Protein AF-A0A920M189-F1 (afdb_monomer_lite)

Sequence (69 aa):
MLAYSSGNHAQGVAMAAQIFNTSATIVMPSDAPKVKVLGTKAYSPNIIFYDRFNESRRRNWQKIANEKI

Secondary structure (DSSP, 8-state):
-EEE-SSHHHHHHHHHHHHTT---EEEEETTS-HHHHHHHHHH-S-EEEE-TTTS-HHHHHHHHHHHH-

Radius of gyration: 11.39 Å; chains: 1; bounding box: 27×24×24 Å

Structure (mmCIF, N/CA/C/O backbone):
data_AF-A0A920M189-F1
#
_entry.id   AF-A0A920M189-F1
#
loop_
_atom_site.group_PDB
_atom_site.id
_atom_site.type_symbol
_atom_site.label_atom_id
_atom_site.label_alt_id
_atom_site.label_comp_id
_atom_site.label_asym_id
_atom_site.label_entity_id
_atom_site.label_seq_id
_atom_site.pdbx_PDB_ins_code
_atom_site.Cartn_x
_atom_site.Cartn_y
_atom_site.Cartn_z
_atom_site.occupancy
_atom_site.B_iso_or_equiv
_atom_site.auth_seq_id
_atom_site.auth_comp_id
_atom_site.auth_asym_id
_atom_site.auth_atom_id
_atom_site.pdbx_PDB_model_num
ATOM 1 N N . MET A 1 1 ? -1.844 4.504 11.035 1.00 77.19 1 MET A N 1
ATOM 2 C CA . MET A 1 1 ? -0.783 3.510 10.726 1.00 77.19 1 MET A CA 1
ATOM 3 C C . MET A 1 1 ? -0.146 3.824 9.377 1.00 77.19 1 MET A C 1
ATOM 5 O O . MET A 1 1 ? -0.840 4.326 8.499 1.00 77.19 1 MET A O 1
ATOM 9 N N . LEU A 1 2 ? 1.146 3.537 9.205 1.00 84.50 2 LEU A N 1
ATOM 10 C CA . LEU A 1 2 ? 1.872 3.700 7.940 1.00 84.50 2 LEU A CA 1
ATOM 11 C C . LEU A 1 2 ? 2.470 2.344 7.542 1.00 84.50 2 LEU A C 1
ATOM 13 O O . LEU A 1 2 ? 3.076 1.683 8.382 1.00 84.50 2 LEU A O 1
ATOM 17 N N . ALA A 1 3 ? 2.302 1.918 6.290 1.00 89.06 3 ALA A N 1
ATOM 18 C CA . ALA A 1 3 ? 2.893 0.681 5.775 1.00 89.06 3 ALA A CA 1
ATOM 19 C C . ALA A 1 3 ? 3.543 0.904 4.413 1.00 89.06 3 ALA A C 1
ATOM 21 O O . ALA A 1 3 ? 3.034 1.650 3.585 1.00 89.06 3 ALA A O 1
ATOM 22 N N . TYR A 1 4 ? 4.665 0.226 4.173 1.00 87.69 4 TYR A N 1
ATOM 23 C CA . TYR A 1 4 ? 5.419 0.319 2.927 1.00 87.69 4 TYR A CA 1
ATOM 24 C C . TYR A 1 4 ? 5.524 -1.066 2.299 1.00 87.69 4 TYR A C 1
ATOM 26 O O . TYR A 1 4 ? 6.311 -1.903 2.751 1.00 87.69 4 TYR A O 1
ATOM 34 N N . SER A 1 5 ? 4.701 -1.331 1.288 1.00 87.38 5 SER A N 1
ATOM 35 C CA . SER A 1 5 ? 4.606 -2.645 0.658 1.00 87.38 5 SER A CA 1
ATOM 36 C C . SER A 1 5 ? 4.027 -2.543 -0.747 1.00 87.38 5 SER A C 1
ATOM 38 O O . SER A 1 5 ? 3.134 -1.750 -1.006 1.00 87.38 5 SER A O 1
ATOM 40 N N . SER A 1 6 ? 4.499 -3.397 -1.650 1.00 82.31 6 SER A N 1
ATOM 41 C CA . SER A 1 6 ? 4.032 -3.477 -3.035 1.00 82.31 6 SER A CA 1
ATOM 42 C C . SER A 1 6 ? 2.910 -4.498 -3.264 1.00 82.31 6 SER A C 1
ATOM 44 O O . SER A 1 6 ? 2.539 -4.747 -4.413 1.00 82.31 6 SER A O 1
ATOM 46 N N . GLY A 1 7 ? 2.375 -5.141 -2.215 1.00 83.12 7 GLY A N 1
ATOM 47 C CA . GLY A 1 7 ? 1.443 -6.253 -2.424 1.00 83.12 7 GLY A CA 1
ATOM 48 C C . GLY A 1 7 ? 0.629 -6.729 -1.228 1.00 83.12 7 GLY A C 1
ATOM 49 O O . GLY A 1 7 ? 0.022 -5.926 -0.537 1.00 83.12 7 GLY A O 1
ATOM 50 N N . ASN A 1 8 ? 0.564 -8.046 -1.008 1.00 88.31 8 ASN A N 1
ATOM 51 C CA . ASN A 1 8 ? -0.403 -8.666 -0.087 1.00 88.31 8 ASN A CA 1
ATOM 52 C C . ASN A 1 8 ? -0.32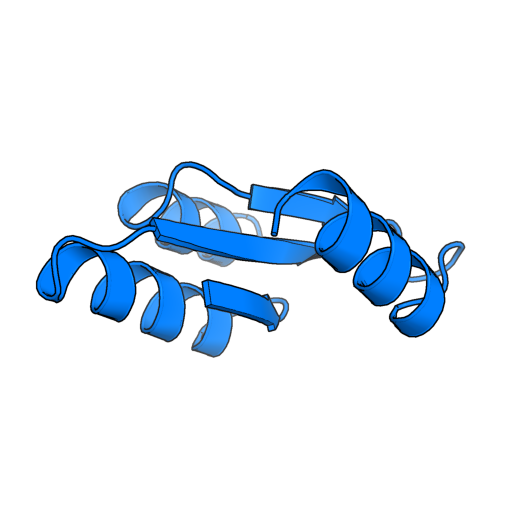1 -8.109 1.343 1.00 88.31 8 ASN A C 1
ATOM 54 O O . ASN A 1 8 ? -1.345 -7.954 1.996 1.00 88.31 8 ASN A O 1
ATOM 58 N N . HIS A 1 9 ? 0.873 -7.734 1.814 1.00 89.94 9 HIS A N 1
ATOM 59 C CA . HIS A 1 9 ? 1.015 -7.050 3.101 1.00 89.94 9 HIS A CA 1
ATOM 60 C C . HIS A 1 9 ? 0.301 -5.685 3.100 1.00 89.94 9 HIS A C 1
ATOM 62 O O . HIS A 1 9 ? -0.400 -5.372 4.054 1.00 89.94 9 HIS A O 1
ATOM 68 N N . ALA A 1 10 ? 0.423 -4.884 2.034 1.00 90.88 10 ALA A N 1
ATOM 69 C CA . ALA A 1 10 ? -0.321 -3.627 1.893 1.00 90.88 10 ALA A CA 1
ATOM 70 C C . ALA A 1 10 ? -1.841 -3.853 1.938 1.00 90.88 10 ALA A C 1
ATOM 72 O O . ALA A 1 10 ? -2.552 -3.083 2.578 1.00 90.88 10 ALA A O 1
ATOM 73 N N . GLN A 1 11 ? -2.337 -4.921 1.309 1.00 91.94 11 GLN A N 1
ATOM 74 C CA . GLN A 1 11 ? -3.753 -5.298 1.379 1.00 91.94 11 GLN A CA 1
ATOM 75 C C . GLN A 1 11 ? -4.166 -5.723 2.791 1.00 91.94 11 GLN A C 1
ATOM 77 O O . GLN A 1 11 ? -5.174 -5.238 3.289 1.00 91.94 11 GLN A O 1
ATOM 82 N N . GLY A 1 12 ? -3.367 -6.557 3.460 1.00 92.69 12 GLY A N 1
ATOM 83 C CA . GLY A 1 12 ? -3.638 -7.004 4.827 1.00 92.69 12 GLY A CA 1
ATOM 84 C C . GLY A 1 12 ? -3.679 -5.852 5.831 1.00 92.69 12 GLY A C 1
ATOM 85 O O . GLY A 1 12 ? -4.601 -5.779 6.636 1.00 92.69 12 GLY A O 1
ATOM 86 N N . VAL A 1 13 ? -2.738 -4.904 5.748 1.00 93.44 13 VAL A N 1
ATOM 87 C CA . VAL A 1 13 ? -2.742 -3.713 6.616 1.00 93.44 13 VAL A CA 1
ATOM 88 C C . VAL A 1 13 ? -3.934 -2.808 6.313 1.00 93.44 13 VAL A C 1
ATOM 90 O O . VAL A 1 13 ? -4.564 -2.313 7.244 1.00 93.44 13 VAL A O 1
ATOM 93 N N . ALA A 1 14 ? -4.265 -2.598 5.037 1.00 93.06 14 ALA A N 1
ATOM 94 C CA . ALA A 1 14 ? -5.423 -1.794 4.656 1.00 93.06 14 ALA A CA 1
ATOM 95 C C . ALA A 1 14 ? -6.738 -2.427 5.147 1.00 93.06 14 ALA A C 1
ATOM 97 O O . ALA A 1 14 ? -7.569 -1.735 5.727 1.00 93.06 14 ALA A O 1
ATOM 98 N N . MET A 1 15 ? -6.889 -3.745 4.993 1.00 93.44 15 MET A N 1
ATOM 99 C CA . MET A 1 15 ? -8.047 -4.497 5.478 1.00 93.44 15 MET A CA 1
ATOM 100 C C . MET A 1 15 ? -8.148 -4.455 7.005 1.00 93.44 15 MET A C 1
ATOM 102 O O . MET A 1 15 ? -9.219 -4.183 7.538 1.00 93.44 15 MET A O 1
ATOM 106 N N . ALA A 1 16 ? -7.038 -4.658 7.720 1.00 93.56 16 ALA A N 1
ATOM 107 C CA . ALA A 1 16 ? -7.018 -4.544 9.175 1.00 93.56 16 ALA A CA 1
ATOM 108 C C . ALA A 1 16 ? -7.427 -3.135 9.628 1.00 93.56 16 ALA A C 1
ATOM 110 O O . ALA A 1 16 ? -8.241 -2.993 10.535 1.00 93.56 16 ALA A O 1
ATOM 111 N N . ALA A 1 17 ? -6.922 -2.092 8.965 1.00 92.31 17 ALA A N 1
ATOM 112 C CA . ALA A 1 17 ? -7.289 -0.718 9.282 1.00 92.31 17 ALA A CA 1
ATOM 113 C C . ALA A 1 17 ? -8.797 -0.475 9.128 1.00 92.31 17 ALA A C 1
ATOM 115 O O . ALA A 1 17 ? -9.412 0.106 10.019 1.00 92.31 17 ALA A O 1
ATOM 116 N N . GLN A 1 18 ? -9.401 -0.993 8.056 1.00 91.38 18 GLN A N 1
ATOM 117 C CA . GLN A 1 18 ? -10.846 -0.928 7.857 1.00 91.38 18 GLN A CA 1
ATOM 118 C C . GLN A 1 18 ? -11.621 -1.688 8.946 1.00 91.38 18 GLN A C 1
ATOM 120 O O . GLN A 1 18 ? -12.564 -1.138 9.508 1.00 91.38 18 GLN A O 1
ATOM 125 N N . ILE A 1 19 ? -11.214 -2.920 9.276 1.00 94.12 19 ILE A N 1
ATOM 126 C CA . ILE A 1 19 ? -11.862 -3.753 10.307 1.00 94.12 19 ILE A CA 1
ATOM 127 C C . ILE A 1 19 ? -11.845 -3.060 11.674 1.00 94.12 19 ILE A C 1
ATOM 129 O O . ILE A 1 19 ? -12.848 -3.065 12.382 1.00 94.12 19 ILE A O 1
ATOM 133 N N . PHE A 1 20 ? -10.723 -2.441 12.038 1.00 93.88 20 PHE A N 1
ATOM 134 C CA . PHE A 1 20 ? -10.560 -1.743 13.316 1.00 93.88 20 PHE A CA 1
ATOM 135 C C . PHE A 1 20 ? -10.982 -0.267 13.270 1.00 93.88 20 PHE A C 1
ATOM 137 O O . PHE A 1 20 ? -10.682 0.481 14.199 1.00 93.88 20 PHE A O 1
ATOM 144 N N . ASN A 1 21 ? -11.662 0.163 12.201 1.00 90.56 21 ASN A N 1
ATOM 145 C CA . ASN A 1 21 ? -12.150 1.527 11.998 1.00 90.56 21 ASN A CA 1
ATOM 146 C C . ASN A 1 21 ? -11.073 2.608 12.230 1.00 90.56 21 ASN A C 1
ATOM 148 O O . ASN A 1 21 ? -11.299 3.633 12.874 1.00 90.56 21 ASN A O 1
ATOM 152 N N . THR A 1 22 ? -9.868 2.356 11.722 1.00 90.31 22 THR A N 1
ATOM 153 C CA . THR A 1 22 ? -8.705 3.240 11.826 1.00 90.31 22 THR A CA 1
ATOM 154 C C . THR A 1 22 ? -8.149 3.577 10.444 1.00 90.31 22 THR A C 1
ATOM 156 O O . THR A 1 22 ? -8.454 2.939 9.438 1.00 90.31 22 THR A O 1
ATOM 159 N N . SER A 1 23 ? -7.297 4.596 10.370 1.00 87.50 23 SER A N 1
ATOM 160 C CA . SER A 1 23 ? -6.665 5.014 9.120 1.00 87.50 23 SER A CA 1
ATOM 161 C C . SER A 1 23 ? -5.311 4.329 8.900 1.00 87.50 23 SER A C 1
ATOM 163 O O . SER A 1 23 ? -4.427 4.355 9.772 1.00 87.50 23 SER A O 1
ATOM 165 N N . ALA A 1 24 ? -5.102 3.796 7.696 1.00 90.31 24 ALA A N 1
ATOM 166 C CA . ALA A 1 24 ? -3.790 3.369 7.219 1.00 90.31 24 ALA A CA 1
ATOM 167 C C . ALA A 1 24 ? -3.385 4.125 5.953 1.00 90.31 24 ALA A C 1
ATOM 169 O O . ALA A 1 24 ? -4.103 4.107 4.955 1.00 90.31 24 ALA A O 1
ATOM 170 N N . THR A 1 25 ? -2.203 4.737 5.990 1.00 91.50 25 THR A N 1
ATOM 171 C CA . THR A 1 25 ? -1.520 5.237 4.797 1.00 91.50 25 THR A CA 1
ATOM 172 C C . THR A 1 25 ? -0.643 4.120 4.248 1.00 91.50 25 THR A C 1
ATOM 174 O O . THR A 1 25 ? 0.202 3.577 4.965 1.00 91.50 25 THR A O 1
ATOM 177 N N . ILE A 1 26 ? -0.840 3.768 2.982 1.00 92.94 26 ILE A N 1
ATOM 178 C CA . ILE A 1 26 ? -0.096 2.703 2.315 1.00 92.94 26 ILE A CA 1
ATOM 179 C C . ILE A 1 26 ? 0.820 3.317 1.265 1.00 92.94 26 ILE A C 1
ATOM 181 O O . ILE A 1 26 ? 0.372 4.032 0.376 1.00 92.94 26 ILE A O 1
ATOM 185 N N . VAL A 1 27 ? 2.108 3.019 1.351 1.00 92.38 27 VAL A N 1
ATOM 186 C CA . VAL A 1 27 ? 3.108 3.463 0.386 1.00 92.38 27 VAL A CA 1
ATOM 187 C C . VAL A 1 27 ? 3.451 2.292 -0.530 1.00 92.38 27 VAL A C 1
ATOM 189 O O . VAL A 1 27 ? 3.984 1.275 -0.076 1.00 92.38 27 VAL A O 1
ATOM 192 N N . MET A 1 28 ? 3.117 2.424 -1.812 1.00 93.50 28 MET A N 1
ATOM 193 C CA . MET A 1 28 ? 3.323 1.402 -2.845 1.00 93.50 28 MET A CA 1
ATOM 194 C C . MET A 1 28 ? 4.223 1.959 -3.949 1.00 93.50 28 MET A C 1
ATOM 196 O O . MET A 1 28 ? 4.139 3.147 -4.240 1.00 93.50 28 MET A O 1
ATOM 200 N N . PRO A 1 29 ? 5.077 1.158 -4.601 1.00 92.75 29 PRO A N 1
ATOM 201 C CA . PRO A 1 29 ? 5.823 1.667 -5.738 1.00 92.75 29 PRO A CA 1
ATOM 202 C C . PRO A 1 29 ? 4.887 1.882 -6.935 1.00 92.75 29 PRO A C 1
ATOM 204 O O . PRO A 1 29 ? 3.891 1.170 -7.091 1.00 92.75 29 PRO A O 1
ATOM 207 N N . SER A 1 30 ? 5.208 2.852 -7.787 1.00 91.44 30 SER A N 1
ATOM 208 C CA . SER A 1 30 ? 4.408 3.201 -8.970 1.00 91.44 30 SER A CA 1
ATOM 209 C C . SER A 1 30 ? 4.306 2.062 -9.994 1.00 91.44 30 SER A C 1
ATOM 211 O O . SER A 1 30 ? 3.350 2.013 -10.763 1.00 91.44 30 SER A O 1
ATOM 213 N N . ASP A 1 31 ? 5.258 1.123 -9.982 1.00 91.88 31 ASP A N 1
ATOM 214 C CA . ASP A 1 31 ? 5.288 -0.077 -10.828 1.00 91.88 31 ASP A CA 1
ATOM 215 C C . ASP A 1 31 ? 4.576 -1.292 -10.197 1.00 91.88 31 ASP A C 1
ATOM 217 O O . ASP A 1 31 ? 4.626 -2.397 -10.743 1.00 91.88 31 ASP A O 1
ATOM 221 N N . ALA A 1 32 ? 3.906 -1.127 -9.047 1.00 91.75 32 ALA A N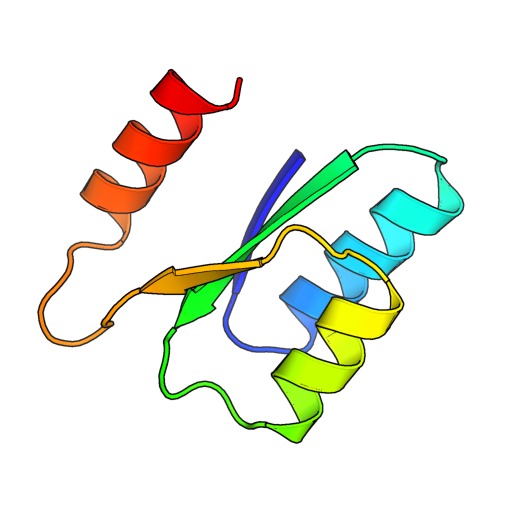 1
ATOM 222 C CA . ALA A 1 32 ? 3.190 -2.221 -8.400 1.00 91.75 32 ALA A CA 1
ATOM 223 C C . ALA A 1 32 ? 2.106 -2.813 -9.330 1.00 91.75 32 ALA A C 1
ATOM 225 O O . ALA A 1 32 ? 1.382 -2.066 -9.997 1.00 91.75 32 ALA A O 1
ATOM 226 N N . PRO A 1 33 ? 1.913 -4.149 -9.344 1.00 92.38 33 PRO A N 1
ATOM 227 C CA . PRO A 1 33 ? 0.891 -4.774 -10.177 1.00 92.38 33 PRO A CA 1
ATOM 228 C C . PRO A 1 33 ? -0.497 -4.173 -9.928 1.00 92.38 33 PRO A C 1
ATOM 230 O O . PRO A 1 33 ? -0.954 -4.114 -8.783 1.00 92.38 33 PRO A O 1
ATOM 233 N N . LYS A 1 34 ? -1.201 -3.785 -11.001 1.00 91.75 34 LYS A N 1
ATOM 234 C CA . LYS A 1 34 ? -2.500 -3.088 -10.921 1.00 91.75 34 LYS A CA 1
ATOM 235 C C . LYS A 1 34 ? -3.519 -3.814 -10.042 1.00 91.75 34 LYS A C 1
ATOM 237 O O . LYS A 1 34 ? -4.188 -3.178 -9.237 1.00 91.75 34 LYS A O 1
ATOM 242 N N . VAL A 1 35 ? -3.591 -5.144 -10.140 1.00 92.50 35 VAL A N 1
ATOM 243 C CA . VAL A 1 35 ? -4.485 -5.972 -9.309 1.00 92.50 35 VAL A CA 1
ATOM 244 C C . VAL A 1 35 ? -4.222 -5.793 -7.811 1.00 92.50 35 VAL A C 1
ATOM 246 O O . VAL A 1 35 ? -5.158 -5.741 -7.016 1.00 92.50 35 VAL A O 1
ATOM 249 N N . LYS A 1 36 ? -2.956 -5.618 -7.414 1.00 91.00 36 LYS A N 1
ATOM 250 C CA . LYS A 1 36 ? -2.588 -5.423 -6.011 1.00 91.00 36 LYS A CA 1
ATOM 251 C C . LYS A 1 36 ? -2.973 -4.031 -5.530 1.00 91.00 36 LYS A C 1
ATOM 253 O O . LYS A 1 36 ? -3.569 -3.919 -4.464 1.00 91.00 36 LYS A O 1
ATOM 258 N N . VAL A 1 37 ? -2.722 -3.009 -6.351 1.00 93.19 37 VAL A N 1
ATOM 259 C CA . VAL A 1 37 ? -3.135 -1.623 -6.086 1.00 93.19 37 VAL A CA 1
ATOM 260 C C . VAL A 1 37 ? -4.649 -1.520 -5.925 1.00 93.19 37 VAL A C 1
ATOM 262 O O . VAL A 1 37 ? -5.117 -0.924 -4.961 1.00 93.19 37 VAL A O 1
ATOM 265 N N . LEU A 1 38 ? -5.417 -2.116 -6.841 1.00 91.81 38 LEU A N 1
ATOM 266 C CA . LEU A 1 38 ? -6.880 -2.104 -6.780 1.00 91.81 38 LEU A CA 1
ATOM 267 C C . LEU A 1 38 ? -7.394 -2.794 -5.514 1.00 91.81 38 LEU A C 1
ATOM 269 O O . LEU A 1 38 ? -8.226 -2.221 -4.815 1.00 91.81 38 LEU A O 1
ATOM 273 N N . GLY A 1 39 ? -6.844 -3.963 -5.169 1.00 91.88 39 GLY A N 1
ATOM 274 C CA . GLY A 1 39 ? -7.198 -4.641 -3.923 1.00 91.88 39 GLY A CA 1
ATOM 275 C C . GLY A 1 39 ? -6.857 -3.814 -2.680 1.00 91.88 39 GLY A C 1
ATOM 276 O O . GLY A 1 39 ? -7.641 -3.775 -1.744 1.00 91.88 39 GLY A O 1
ATOM 277 N N . THR A 1 40 ? -5.741 -3.078 -2.669 1.00 93.19 40 THR A N 1
ATOM 278 C CA . THR A 1 40 ? -5.420 -2.169 -1.557 1.00 93.19 40 THR A CA 1
ATOM 279 C C . THR A 1 40 ? -6.384 -0.979 -1.499 1.00 93.19 40 THR A C 1
ATOM 281 O O . THR A 1 40 ? -6.844 -0.640 -0.410 1.00 93.19 40 THR A O 1
ATOM 284 N N . LYS A 1 41 ? -6.739 -0.378 -2.646 1.00 91.44 41 LYS A N 1
ATOM 285 C CA . LYS A 1 41 ? -7.675 0.763 -2.721 1.00 91.44 41 LYS A CA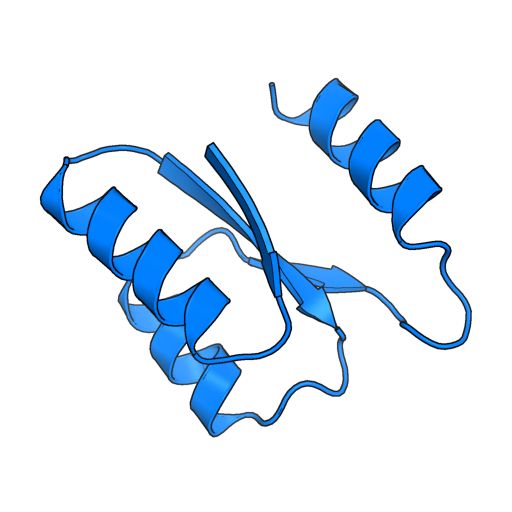 1
ATOM 286 C C . LYS A 1 41 ? -9.075 0.426 -2.219 1.00 91.44 41 LYS A C 1
ATOM 288 O O . LYS A 1 41 ? -9.745 1.309 -1.698 1.00 91.44 41 LYS A O 1
ATOM 293 N N . ALA A 1 42 ? -9.503 -0.828 -2.367 1.00 89.56 42 ALA A N 1
ATOM 294 C CA . ALA A 1 42 ? -10.794 -1.291 -1.864 1.00 89.56 42 ALA A CA 1
ATOM 295 C C . ALA A 1 42 ? -10.905 -1.196 -0.331 1.00 89.56 42 ALA A C 1
ATOM 297 O O . ALA A 1 42 ? -12.005 -1.028 0.187 1.00 89.56 42 ALA A O 1
ATOM 298 N N . TYR A 1 43 ? -9.774 -1.273 0.380 1.00 87.69 43 TYR A N 1
ATOM 299 C CA . TYR A 1 43 ? -9.723 -1.265 1.844 1.00 87.69 43 TYR A CA 1
ATOM 300 C C . TYR A 1 43 ? -9.164 0.038 2.434 1.00 87.69 43 TYR A C 1
ATOM 302 O O . TYR A 1 43 ? -9.519 0.412 3.547 1.00 87.69 43 TYR A O 1
ATOM 310 N N . SER A 1 44 ? -8.291 0.751 1.710 1.00 82.00 44 SER A N 1
ATOM 311 C CA . SER A 1 44 ? -7.801 2.071 2.118 1.00 82.00 44 SER A CA 1
ATOM 312 C C . SER A 1 44 ? -7.693 3.028 0.927 1.00 82.00 44 SER A C 1
ATOM 314 O O . SER A 1 44 ? -6.949 2.746 -0.017 1.00 82.00 44 SER A O 1
ATOM 316 N N . PRO A 1 45 ? -8.344 4.207 0.979 1.00 79.88 45 PRO A N 1
ATOM 317 C CA . PRO A 1 45 ? -8.213 5.217 -0.070 1.00 79.88 45 PRO A CA 1
ATOM 318 C C . PRO A 1 45 ? -6.845 5.924 -0.045 1.00 79.88 45 PRO A C 1
ATOM 320 O O . PRO A 1 45 ? -6.453 6.555 -1.026 1.00 79.88 45 PRO A O 1
ATOM 323 N N . ASN A 1 46 ? -6.094 5.816 1.056 1.00 88.94 46 ASN A N 1
ATOM 324 C CA . ASN A 1 46 ? -4.866 6.572 1.288 1.00 88.94 46 ASN A CA 1
ATOM 325 C C . ASN A 1 46 ? -3.628 5.821 0.783 1.00 88.94 46 ASN A C 1
ATOM 327 O O . ASN A 1 46 ? -2.831 5.312 1.576 1.00 88.94 46 ASN A O 1
ATOM 331 N N . ILE A 1 47 ? -3.454 5.776 -0.541 1.00 91.69 47 ILE A N 1
ATOM 332 C CA . ILE A 1 47 ? -2.254 5.220 -1.181 1.00 91.69 47 ILE A CA 1
ATOM 333 C C . ILE A 1 47 ? -1.341 6.341 -1.680 1.00 91.69 47 ILE A C 1
ATOM 335 O O . ILE A 1 47 ? -1.775 7.218 -2.424 1.00 91.69 47 ILE A O 1
ATOM 339 N N . ILE A 1 48 ? -0.065 6.280 -1.303 1.00 91.69 48 ILE A N 1
ATOM 340 C CA . ILE A 1 48 ? 1.002 7.147 -1.811 1.00 91.69 48 ILE A CA 1
ATOM 341 C C . ILE A 1 48 ? 1.907 6.303 -2.708 1.00 91.69 48 ILE A C 1
ATOM 343 O O . ILE A 1 48 ? 2.398 5.253 -2.288 1.00 91.69 48 ILE A O 1
ATOM 347 N N . PHE A 1 49 ? 2.121 6.761 -3.940 1.00 92.25 49 PHE A N 1
ATOM 348 C CA . PHE A 1 49 ? 3.043 6.116 -4.870 1.00 92.25 49 PHE A CA 1
ATOM 349 C C . PHE A 1 49 ? 4.450 6.707 -4.772 1.00 92.25 49 PHE A C 1
ATOM 351 O O . PHE A 1 49 ? 4.602 7.879 -4.435 1.00 92.25 49 PHE A O 1
ATOM 358 N N . TYR A 1 50 ? 5.467 5.895 -5.061 1.00 90.75 50 TYR A N 1
ATOM 359 C CA . TYR A 1 50 ? 6.858 6.340 -5.168 1.00 90.75 50 TYR A CA 1
ATOM 360 C C . TYR A 1 50 ? 7.580 5.630 -6.318 1.00 90.75 50 TYR A C 1
ATOM 362 O O . TYR A 1 50 ? 7.279 4.473 -6.633 1.00 90.75 50 TYR A O 1
ATOM 370 N N . ASP A 1 51 ? 8.574 6.281 -6.913 1.00 90.19 51 ASP A N 1
ATOM 371 C CA . ASP A 1 51 ? 9.487 5.634 -7.851 1.00 90.19 51 ASP A CA 1
ATOM 372 C C . ASP A 1 51 ? 10.578 4.860 -7.099 1.00 90.19 51 ASP A C 1
ATOM 374 O O . ASP A 1 51 ? 11.466 5.425 -6.466 1.00 90.19 51 ASP A O 1
ATOM 378 N N . ARG A 1 52 ? 10.541 3.532 -7.182 1.00 86.56 52 ARG A N 1
ATOM 379 C CA . ARG A 1 52 ? 11.500 2.670 -6.480 1.00 86.56 52 ARG A CA 1
ATOM 380 C C . ARG A 1 52 ? 12.926 2.699 -7.015 1.00 86.56 52 ARG A C 1
ATOM 382 O O . ARG A 1 52 ? 13.810 2.193 -6.325 1.00 86.56 52 ARG A O 1
ATOM 389 N N . PHE A 1 53 ? 13.132 3.207 -8.223 1.00 86.75 53 PHE A N 1
ATOM 390 C CA . PHE A 1 53 ? 14.441 3.278 -8.863 1.00 86.75 53 PHE A CA 1
ATOM 391 C C . PHE A 1 53 ? 15.119 4.618 -8.585 1.00 86.75 53 PHE A C 1
ATOM 393 O O . PHE A 1 53 ? 16.335 4.656 -8.416 1.00 86.75 53 PHE A O 1
ATOM 400 N N . ASN A 1 54 ? 14.334 5.692 -8.473 1.00 88.31 54 ASN A N 1
ATOM 401 C CA . ASN A 1 54 ? 14.849 7.052 -8.302 1.00 88.31 54 ASN A CA 1
ATOM 402 C C . ASN A 1 54 ? 14.679 7.608 -6.881 1.00 88.31 54 ASN A C 1
ATOM 404 O O .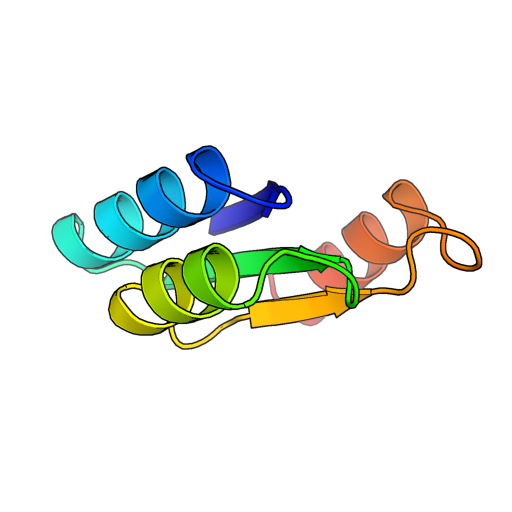 ASN A 1 54 ? 15.393 8.532 -6.489 1.00 88.31 54 ASN A O 1
ATOM 408 N N . GLU A 1 55 ? 13.775 7.048 -6.077 1.00 85.88 55 GLU A N 1
ATOM 409 C CA . GLU A 1 55 ? 13.478 7.558 -4.743 1.00 85.88 55 GLU A CA 1
ATOM 410 C C . GLU A 1 55 ? 13.941 6.613 -3.631 1.00 85.88 55 GLU A C 1
ATOM 412 O O . GLU A 1 55 ? 13.790 5.389 -3.660 1.00 85.88 55 GLU A O 1
ATOM 417 N N . SER A 1 56 ? 14.487 7.208 -2.570 1.00 85.12 56 SER A N 1
ATOM 418 C CA . SER A 1 56 ? 14.906 6.459 -1.392 1.00 85.12 56 SER A CA 1
ATOM 419 C C . SER A 1 56 ? 13.707 6.152 -0.505 1.00 85.12 56 SER A C 1
ATOM 421 O O . SER A 1 56 ? 13.129 7.050 0.111 1.00 85.12 56 SER A O 1
ATOM 423 N N . ARG A 1 57 ? 13.423 4.857 -0.328 1.00 82.50 57 ARG A N 1
ATOM 424 C CA . ARG A 1 57 ? 12.416 4.357 0.621 1.00 82.50 57 ARG A CA 1
ATOM 425 C C . ARG A 1 57 ? 12.494 5.029 1.989 1.00 82.50 57 ARG A C 1
ATOM 4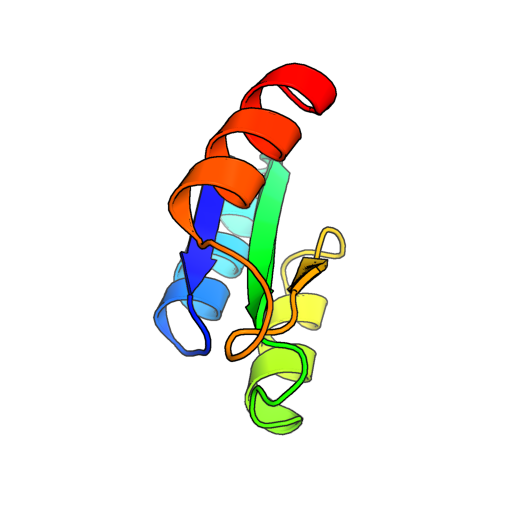27 O O . ARG A 1 57 ? 11.468 5.422 2.533 1.00 82.50 57 ARG A O 1
ATOM 434 N N . ARG A 1 58 ? 13.704 5.169 2.541 1.00 84.06 58 ARG A N 1
ATOM 435 C CA .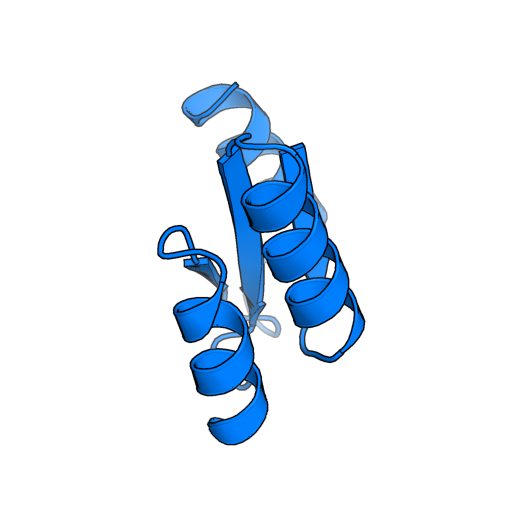 ARG A 1 58 ? 13.911 5.742 3.878 1.00 84.06 58 ARG A CA 1
ATOM 436 C C . ARG A 1 58 ? 13.578 7.232 3.924 1.00 84.06 58 ARG A C 1
ATOM 438 O O . ARG A 1 58 ? 12.888 7.655 4.846 1.00 84.06 58 ARG A O 1
ATOM 445 N N . ARG A 1 59 ? 14.026 8.007 2.930 1.00 84.00 59 ARG A N 1
ATOM 446 C CA . ARG A 1 59 ? 13.728 9.448 2.863 1.00 84.00 59 ARG A CA 1
ATOM 447 C C . ARG A 1 59 ? 12.235 9.696 2.683 1.00 84.00 59 ARG A C 1
ATOM 449 O O . ARG A 1 59 ? 11.671 10.515 3.400 1.00 84.00 59 ARG A O 1
ATOM 456 N N . ASN A 1 60 ? 11.587 8.929 1.810 1.00 84.88 60 ASN A N 1
ATOM 457 C CA . ASN A 1 60 ? 10.144 9.024 1.603 1.00 84.88 60 ASN A CA 1
ATOM 458 C C . ASN A 1 60 ? 9.371 8.662 2.869 1.00 84.88 60 ASN A C 1
ATOM 460 O O . ASN A 1 60 ? 8.426 9.354 3.227 1.00 84.88 60 ASN A O 1
ATOM 464 N N . TRP A 1 61 ? 9.803 7.618 3.580 1.00 83.50 61 TRP A N 1
ATOM 465 C CA . TRP A 1 61 ? 9.207 7.241 4.857 1.00 83.50 61 TRP A CA 1
ATOM 466 C C . TRP A 1 61 ? 9.290 8.370 5.887 1.00 83.50 61 TRP A C 1
ATOM 468 O O . TRP A 1 61 ? 8.276 8.712 6.482 1.00 83.50 61 TRP A O 1
ATOM 478 N N . GLN A 1 62 ? 10.467 8.976 6.068 1.00 85.44 62 GLN A N 1
ATOM 479 C CA . GLN A 1 62 ? 10.642 10.104 6.991 1.00 85.44 62 GLN A CA 1
ATOM 480 C C . GLN A 1 62 ? 9.798 11.313 6.597 1.00 85.44 62 GLN A C 1
ATOM 482 O O . GLN A 1 62 ? 9.157 11.906 7.457 1.00 85.44 62 GLN A O 1
ATOM 487 N N . LYS A 1 63 ? 9.750 11.647 5.305 1.00 85.94 63 LYS A N 1
ATOM 488 C CA . LYS A 1 63 ? 8.918 12.744 4.810 1.00 85.94 63 LYS A CA 1
ATOM 489 C C . LYS A 1 63 ? 7.437 12.511 5.129 1.00 85.94 63 LYS A C 1
ATOM 491 O O . LYS A 1 63 ? 6.803 13.364 5.731 1.00 85.94 63 LYS A O 1
ATOM 496 N N . ILE A 1 64 ? 6.910 11.333 4.793 1.00 84.69 64 ILE A N 1
ATOM 497 C CA . ILE A 1 64 ? 5.495 10.996 5.012 1.00 84.69 64 ILE A CA 1
ATOM 498 C C . ILE A 1 64 ? 5.167 10.923 6.505 1.00 84.69 64 ILE A C 1
ATOM 500 O O . ILE A 1 64 ? 4.101 11.375 6.913 1.00 84.69 64 ILE A O 1
ATOM 504 N N . ALA A 1 65 ? 6.072 10.370 7.316 1.00 80.56 65 ALA A N 1
ATOM 505 C CA . ALA A 1 65 ? 5.897 10.320 8.761 1.00 80.56 65 ALA A CA 1
ATOM 506 C C . ALA A 1 65 ? 5.825 11.724 9.376 1.00 80.56 65 ALA A C 1
ATOM 508 O O . ALA A 1 65 ? 5.022 11.921 10.270 1.00 80.56 65 ALA A O 1
ATOM 509 N N . ASN A 1 66 ? 6.595 12.692 8.873 1.00 82.00 66 ASN A N 1
ATOM 510 C CA . ASN A 1 66 ? 6.570 14.068 9.378 1.00 82.00 66 ASN A CA 1
ATOM 511 C C . ASN A 1 66 ? 5.386 14.904 8.852 1.00 82.00 66 ASN A C 1
ATOM 513 O O . ASN A 1 66 ? 5.035 15.905 9.464 1.00 82.00 66 ASN A O 1
ATOM 517 N N . GLU A 1 67 ? 4.813 14.554 7.696 1.00 78.50 67 GLU A N 1
ATOM 518 C CA . GLU A 1 67 ? 3.716 15.314 7.069 1.00 78.50 67 GLU A CA 1
ATOM 519 C C . GLU A 1 67 ? 2.316 14.799 7.443 1.00 78.50 67 GLU A C 1
ATOM 521 O O . GLU A 1 67 ? 1.340 15.535 7.303 1.00 78.50 67 GLU A O 1
ATOM 526 N N . LYS A 1 68 ? 2.183 13.526 7.846 1.00 67.56 68 LYS A N 1
ATOM 527 C CA . LYS A 1 68 ? 0.880 12.856 8.035 1.00 67.56 68 LYS A CA 1
ATOM 528 C C . LYS A 1 68 ? 0.659 12.221 9.412 1.00 67.56 68 LYS A C 1
ATOM 530 O O . LYS A 1 68 ? -0.398 11.618 9.611 1.00 67.56 68 LYS A O 1
ATOM 535 N N . ILE A 1 69 ? 1.630 12.300 10.319 1.00 59.31 69 ILE A N 1
ATOM 536 C CA . ILE A 1 69 ? 1.542 11.828 11.712 1.00 59.31 69 ILE A CA 1
ATOM 537 C C . ILE A 1 69 ? 1.889 13.007 12.612 1.00 59.31 69 ILE A C 1
ATOM 539 O O . ILE A 1 69 ? 1.182 13.165 13.628 1.00 59.31 69 ILE A O 1
#

Foldseek 3Di:
DEEEDLADVLLVVLQVCQVVVHAYAYEHEPPRDPVRVVSNCVRHVRYDYDHPVPDDPVVVVVVCVVPPD

pLDDT: mean 88.06, std 6.01, range [59.31, 94.12]